Protein AF-A0A2H0FRR6-F1 (afdb_monomer_lite)

Foldseek 3Di:
DVVVVVVVVVVVLVVVLQVVLQVQLVVQLVVLLVVLVVVLVVVCVVPVVDDSDDDPCSNVVSNVSSVVSSVVSSVVSVVVVPPD

pLDDT: mean 81.05, std 13.55, range [41.06, 93.69]

Structure (mmCIF, N/CA/C/O backbone):
data_AF-A0A2H0FRR6-F1
#
_entry.id   AF-A0A2H0FRR6-F1
#
loop_
_atom_site.group_PDB
_atom_site.id
_atom_site.type_symbol
_atom_site.label_atom_id
_atom_site.label_alt_id
_atom_site.label_comp_id
_atom_site.label_asym_id
_atom_site.label_entity_id
_atom_site.label_seq_id
_atom_site.pdbx_PDB_ins_code
_atom_site.Cartn_x
_atom_site.Cartn_y
_atom_site.Cartn_z
_atom_site.occupancy
_atom_site.B_iso_or_equiv
_atom_site.auth_seq_id
_atom_site.auth_comp_id
_atom_site.auth_asym_id
_atom_site.auth_atom_id
_atom_site.pdbx_PDB_model_num
ATOM 1 N N . MET A 1 1 ? 30.589 -12.803 -30.463 1.00 55.16 1 MET A N 1
ATOM 2 C CA . MET A 1 1 ? 30.834 -12.143 -29.159 1.00 55.16 1 MET A CA 1
ATOM 3 C C . MET A 1 1 ? 29.953 -10.920 -28.883 1.00 55.16 1 MET A C 1
ATOM 5 O O . MET A 1 1 ? 29.441 -10.834 -27.782 1.00 55.16 1 MET A O 1
ATOM 9 N N . LYS A 1 2 ? 29.691 -10.006 -29.837 1.00 54.53 2 LYS A N 1
ATOM 10 C CA . LYS A 1 2 ? 28.856 -8.797 -29.603 1.00 54.53 2 LYS A CA 1
ATOM 11 C C . LYS A 1 2 ? 27.400 -9.058 -29.155 1.00 54.53 2 LYS A C 1
ATOM 13 O O . LYS A 1 2 ? 26.818 -8.215 -28.485 1.00 54.53 2 LYS A O 1
ATOM 18 N N . PHE A 1 3 ? 26.812 -10.203 -29.513 1.00 56.31 3 PHE A N 1
ATOM 19 C CA . PHE A 1 3 ? 25.406 -10.521 -29.213 1.00 56.31 3 PHE A CA 1
ATOM 20 C C . PHE A 1 3 ? 25.153 -10.915 -27.743 1.00 56.31 3 PHE A C 1
ATOM 22 O O . PHE A 1 3 ? 24.101 -10.586 -27.202 1.00 56.31 3 PHE A O 1
ATOM 29 N N . GLU A 1 4 ? 26.117 -11.554 -27.069 1.00 55.56 4 GLU A N 1
ATOM 30 C CA . GLU A 1 4 ? 25.983 -11.954 -25.653 1.00 55.56 4 GLU A CA 1
ATOM 31 C C . GLU A 1 4 ? 26.112 -10.768 -24.687 1.00 55.56 4 GLU A C 1
ATOM 33 O O . GLU A 1 4 ? 25.520 -10.756 -23.606 1.00 55.56 4 GLU A O 1
ATOM 38 N N . THR A 1 5 ? 26.848 -9.727 -25.081 1.00 57.62 5 THR A N 1
ATOM 39 C CA . THR A 1 5 ? 27.003 -8.507 -24.277 1.00 57.62 5 THR A CA 1
ATOM 40 C C . THR A 1 5 ? 25.716 -7.671 -24.261 1.00 57.62 5 THR A C 1
ATOM 42 O O . THR A 1 5 ? 25.394 -7.039 -23.261 1.00 57.62 5 THR A O 1
ATOM 45 N N . ILE A 1 6 ? 24.924 -7.695 -25.340 1.00 59.88 6 ILE A N 1
ATOM 46 C CA . ILE A 1 6 ? 23.666 -6.930 -25.423 1.00 59.88 6 ILE A CA 1
ATOM 47 C C . ILE A 1 6 ? 22.556 -7.585 -24.588 1.00 59.88 6 ILE A C 1
ATOM 49 O O . ILE A 1 6 ? 21.789 -6.891 -23.916 1.00 59.88 6 ILE A O 1
ATOM 53 N N . THR A 1 7 ? 22.479 -8.917 -24.571 1.00 62.47 7 THR A N 1
ATOM 54 C CA . THR A 1 7 ? 21.470 -9.643 -23.783 1.00 62.47 7 THR A CA 1
ATOM 55 C C . THR A 1 7 ? 21.717 -9.528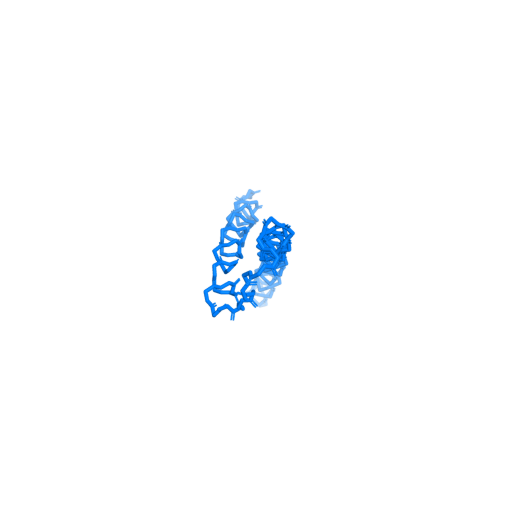 -22.278 1.00 62.47 7 THR A C 1
ATOM 57 O O . THR A 1 7 ? 20.769 -9.356 -21.508 1.00 62.47 7 THR A O 1
ATOM 60 N N . THR A 1 8 ? 22.981 -9.544 -21.849 1.00 65.19 8 THR A N 1
ATOM 61 C CA . THR A 1 8 ? 23.368 -9.357 -20.441 1.00 65.19 8 THR A CA 1
ATOM 62 C C . THR A 1 8 ? 23.100 -7.934 -19.940 1.00 65.19 8 THR A C 1
ATOM 64 O O . THR A 1 8 ? 22.541 -7.768 -18.852 1.00 65.19 8 THR A O 1
ATOM 67 N N . LEU A 1 9 ? 23.382 -6.907 -20.750 1.00 60.69 9 LEU A N 1
ATOM 68 C CA . LEU A 1 9 ? 23.080 -5.509 -20.412 1.00 60.69 9 LEU A CA 1
ATOM 69 C C . LEU A 1 9 ? 21.570 -5.233 -20.318 1.00 60.69 9 LEU A C 1
ATOM 71 O O . LEU A 1 9 ? 21.120 -4.568 -19.381 1.00 60.69 9 LEU A O 1
ATOM 75 N N . ARG A 1 10 ? 20.763 -5.790 -21.232 1.00 61.03 10 ARG A N 1
ATOM 76 C CA . ARG A 1 10 ? 19.296 -5.638 -21.208 1.00 61.03 10 ARG A CA 1
ATOM 77 C C . ARG A 1 10 ? 18.669 -6.302 -19.978 1.00 61.03 10 ARG A C 1
ATOM 79 O O . ARG A 1 10 ? 17.791 -5.716 -19.351 1.00 61.03 10 ARG A O 1
ATOM 86 N N . LYS A 1 11 ? 19.149 -7.491 -19.592 1.00 61.31 11 LYS A N 1
ATOM 87 C CA . LYS A 1 11 ? 18.673 -8.222 -18.404 1.00 61.31 11 LYS A CA 1
ATOM 88 C C . LYS A 1 11 ? 18.959 -7.466 -17.098 1.00 61.31 11 LYS A C 1
ATOM 90 O O . LYS A 1 11 ? 18.078 -7.390 -16.246 1.00 61.31 11 LYS A O 1
ATOM 95 N N . SER A 1 12 ? 20.146 -6.868 -16.975 1.00 63.50 12 SER A N 1
ATOM 96 C CA . SER A 1 12 ? 20.529 -6.021 -15.832 1.00 63.50 12 SER A CA 1
ATOM 97 C C . SER A 1 12 ? 19.669 -4.751 -15.728 1.00 63.50 12 SER A C 1
ATOM 99 O O . SER A 1 12 ? 19.202 -4.387 -14.647 1.00 63.50 12 SER A O 1
ATOM 101 N N . ARG A 1 13 ? 19.367 -4.104 -16.865 1.00 64.31 13 ARG A N 1
ATOM 102 C CA . ARG A 1 13 ? 18.509 -2.907 -16.895 1.00 64.31 13 ARG A CA 1
ATOM 103 C C . ARG A 1 13 ? 17.073 -3.222 -16.455 1.00 64.31 13 ARG A C 1
ATOM 105 O O . ARG A 1 13 ? 16.539 -2.527 -15.595 1.00 64.31 13 ARG A O 1
ATOM 112 N N . VAL A 1 14 ? 16.474 -4.293 -16.983 1.00 70.19 14 VAL A N 1
ATOM 113 C CA . VAL A 1 14 ? 15.099 -4.692 -16.629 1.00 70.19 14 VAL A CA 1
ATOM 114 C C . VAL A 1 14 ? 14.984 -5.083 -15.153 1.00 70.19 14 VAL A C 1
ATOM 116 O O . VAL A 1 14 ? 14.013 -4.687 -14.513 1.00 70.19 14 VAL A O 1
ATOM 119 N N . SER A 1 15 ? 15.967 -5.788 -14.573 1.00 73.19 15 SER A N 1
ATOM 120 C CA . SER A 1 15 ? 15.898 -6.146 -13.146 1.00 73.19 15 SER A CA 1
ATOM 121 C C . SER A 1 15 ? 15.971 -4.924 -12.229 1.00 73.19 15 SER A C 1
ATOM 123 O O . SER A 1 15 ? 15.277 -4.883 -11.216 1.00 73.19 15 SER A O 1
ATOM 125 N N . ASN A 1 16 ? 16.758 -3.908 -12.595 1.00 76.69 16 ASN A N 1
ATOM 126 C CA . ASN A 1 16 ? 16.861 -2.670 -11.820 1.00 76.69 16 ASN A CA 1
ATOM 127 C C . ASN A 1 16 ? 15.570 -1.841 -11.878 1.00 76.69 16 ASN A C 1
ATOM 129 O O . ASN A 1 16 ? 15.138 -1.304 -10.858 1.00 76.69 16 ASN A O 1
ATOM 133 N N . VAL A 1 17 ? 14.927 -1.773 -13.048 1.00 80.69 17 VAL A N 1
ATOM 134 C CA . VAL A 1 17 ? 13.632 -1.093 -13.223 1.00 80.69 17 VAL A CA 1
ATOM 135 C C . VAL A 1 17 ? 12.521 -1.816 -12.459 1.00 80.69 17 VAL A C 1
ATOM 137 O O . VAL A 1 17 ? 11.758 -1.174 -11.731 1.00 80.69 17 VAL A O 1
ATOM 140 N N . LEU A 1 18 ? 12.461 -3.150 -12.555 1.00 84.50 18 LEU A N 1
ATOM 141 C CA . LEU A 1 18 ? 11.495 -3.940 -11.791 1.00 84.50 18 LEU A CA 1
ATOM 142 C C . LEU A 1 18 ? 11.695 -3.749 -10.287 1.00 84.50 18 LEU A C 1
ATOM 144 O O . LEU A 1 18 ? 10.728 -3.486 -9.582 1.00 84.50 18 LEU A O 1
ATOM 148 N N . GLY A 1 19 ? 12.938 -3.823 -9.801 1.00 85.38 19 GLY A N 1
ATOM 149 C CA . GLY A 1 19 ? 13.246 -3.670 -8.379 1.00 85.38 19 GLY A CA 1
ATOM 150 C C . GLY A 1 19 ? 12.762 -2.333 -7.815 1.00 85.38 19 GLY A C 1
ATOM 151 O O . GLY A 1 19 ? 12.051 -2.309 -6.812 1.00 85.38 19 GLY A O 1
ATOM 152 N N . LYS A 1 20 ? 13.064 -1.220 -8.499 1.00 85.56 20 LYS A N 1
ATOM 153 C CA . LYS A 1 20 ? 12.597 0.119 -8.095 1.00 85.56 20 LYS A CA 1
ATOM 154 C C . LYS A 1 20 ? 11.071 0.224 -8.075 1.00 85.56 20 LYS A C 1
ATOM 156 O O . LYS A 1 20 ? 10.503 0.805 -7.151 1.00 85.56 20 LYS A O 1
ATOM 161 N N . SER A 1 21 ? 10.413 -0.359 -9.071 1.00 88.44 21 SER A N 1
ATOM 162 C CA . SER A 1 21 ? 8.954 -0.311 -9.204 1.00 88.44 21 SER A CA 1
ATOM 163 C C . SER A 1 21 ? 8.260 -1.157 -8.136 1.00 88.44 21 SER A C 1
ATOM 165 O O . SER A 1 21 ? 7.278 -0.716 -7.547 1.00 88.44 21 SER A O 1
ATOM 167 N N . VAL A 1 22 ? 8.802 -2.339 -7.819 1.00 91.44 22 VAL A N 1
ATOM 168 C CA . VAL A 1 22 ? 8.301 -3.210 -6.742 1.00 91.44 22 VAL A CA 1
ATOM 169 C C . VAL A 1 22 ? 8.429 -2.531 -5.383 1.00 91.44 22 VAL A C 1
ATOM 171 O O . VAL A 1 22 ? 7.473 -2.548 -4.612 1.00 91.44 22 VAL A O 1
ATOM 174 N N . ILE A 1 23 ? 9.569 -1.893 -5.096 1.00 91.31 23 ILE A N 1
ATOM 175 C CA . ILE A 1 23 ? 9.765 -1.147 -3.843 1.00 91.31 23 ILE A CA 1
ATOM 176 C C . ILE A 1 23 ? 8.733 -0.020 -3.726 1.00 91.31 23 ILE A C 1
ATOM 178 O O . ILE A 1 23 ? 8.128 0.157 -2.670 1.00 91.31 23 ILE A O 1
ATOM 182 N N . ALA A 1 24 ? 8.487 0.714 -4.812 1.00 90.44 24 ALA A N 1
ATOM 183 C CA . ALA A 1 24 ? 7.488 1.774 -4.817 1.00 90.44 24 ALA A CA 1
ATOM 184 C C . ALA A 1 24 ? 6.055 1.255 -4.638 1.00 90.44 24 ALA A C 1
ATOM 186 O O . ALA A 1 24 ? 5.292 1.837 -3.869 1.00 90.44 24 ALA A O 1
ATOM 187 N N . GLY A 1 25 ? 5.703 0.142 -5.287 1.00 91.12 25 GLY A N 1
ATOM 188 C CA . GLY A 1 25 ? 4.435 -0.541 -5.044 1.00 91.12 25 GLY A CA 1
ATOM 189 C C . GLY A 1 25 ? 4.295 -0.943 -3.576 1.00 91.12 25 GLY A C 1
ATOM 190 O O . GLY A 1 25 ? 3.288 -0.646 -2.939 1.00 91.12 25 GLY A O 1
ATOM 191 N N . PHE A 1 26 ? 5.325 -1.552 -2.986 1.00 93.19 26 PHE A N 1
ATOM 192 C CA . PHE A 1 26 ? 5.303 -1.946 -1.575 1.00 93.19 26 PHE A CA 1
ATOM 193 C C . PHE A 1 26 ? 5.151 -0.745 -0.632 1.00 93.19 26 PHE A C 1
ATOM 195 O O . PHE A 1 26 ? 4.402 -0.807 0.341 1.00 93.19 26 PHE A O 1
ATOM 202 N N . MET A 1 27 ? 5.795 0.380 -0.947 1.00 92.69 27 MET A N 1
ATOM 203 C CA . MET A 1 27 ? 5.606 1.630 -0.210 1.00 92.69 27 MET A CA 1
ATOM 204 C C . MET A 1 27 ? 4.155 2.121 -0.300 1.00 92.69 27 MET A C 1
ATOM 206 O O . MET A 1 27 ? 3.576 2.527 0.705 1.00 92.69 27 MET A O 1
ATOM 210 N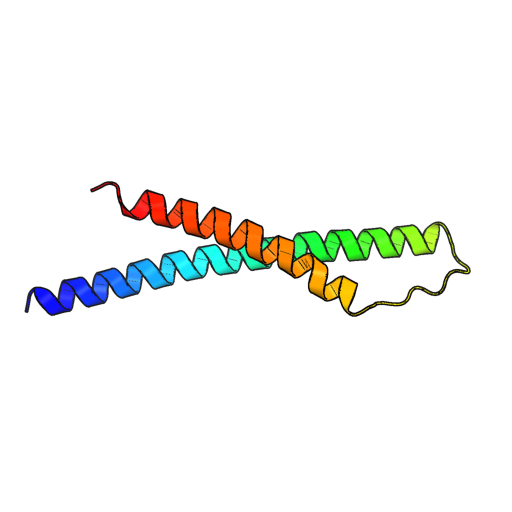 N . GLY A 1 28 ? 3.546 2.023 -1.483 1.00 91.00 28 GLY A N 1
ATOM 211 C CA . GLY A 1 28 ? 2.134 2.326 -1.702 1.00 91.00 28 GLY A CA 1
ATOM 212 C C . GLY A 1 28 ? 1.183 1.467 -0.884 1.00 91.00 28 GLY A C 1
ATOM 213 O O . GLY A 1 28 ? 0.270 1.986 -0.243 1.00 91.00 28 GLY A O 1
ATOM 214 N N . TYR A 1 29 ? 1.440 0.161 -0.861 1.00 92.50 29 TYR A N 1
ATOM 215 C CA . TYR A 1 29 ? 0.718 -0.794 -0.028 1.00 92.50 29 TYR A CA 1
ATOM 216 C C . TYR A 1 29 ? 0.782 -0.411 1.452 1.00 92.50 29 TYR A C 1
ATOM 218 O O . TYR A 1 29 ? -0.250 -0.310 2.111 1.00 92.50 29 TYR A O 1
ATOM 226 N N . MET A 1 30 ? 1.989 -0.154 1.967 1.00 93.69 30 MET A N 1
ATOM 227 C CA . MET A 1 30 ? 2.199 0.174 3.379 1.00 93.69 30 MET A CA 1
ATOM 228 C C . MET A 1 30 ? 1.535 1.487 3.779 1.00 93.69 30 MET A C 1
ATOM 230 O O . MET A 1 30 ? 0.945 1.570 4.854 1.00 93.69 30 MET A O 1
ATOM 234 N N . LEU A 1 31 ? 1.574 2.495 2.906 1.00 93.00 31 LEU A N 1
ATOM 235 C CA . LEU A 1 31 ? 0.885 3.760 3.137 1.00 93.00 31 LEU A CA 1
ATOM 236 C C . LEU A 1 31 ? -0.630 3.550 3.228 1.00 93.00 31 LEU A C 1
ATOM 238 O O . LEU A 1 31 ? -1.264 4.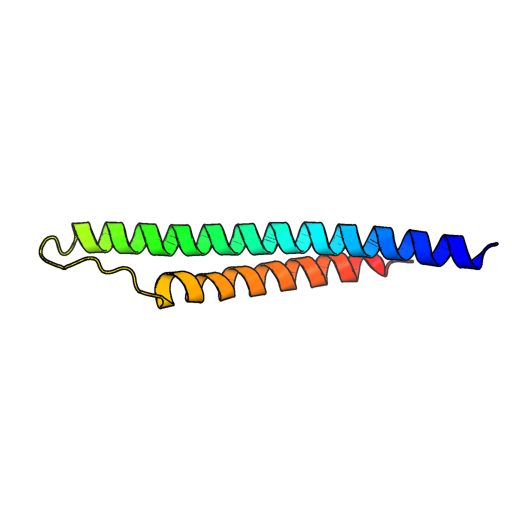027 4.167 1.00 93.00 31 LEU A O 1
ATOM 242 N N . PHE A 1 32 ? -1.207 2.799 2.291 1.00 92.88 32 PHE A N 1
ATOM 243 C CA . PHE A 1 32 ? -2.648 2.553 2.263 1.00 92.88 32 PHE A CA 1
ATOM 244 C C . PHE A 1 32 ? -3.113 1.711 3.458 1.00 92.88 32 PHE A C 1
ATOM 246 O O . PHE A 1 32 ? -4.126 2.016 4.086 1.00 92.88 32 PHE A O 1
ATOM 253 N N . LEU A 1 33 ? -2.334 0.689 3.819 1.00 92.62 33 LEU A N 1
ATOM 254 C CA . LEU A 1 33 ? -2.578 -0.142 4.994 1.00 92.62 33 LEU A CA 1
ATOM 255 C C . LEU A 1 33 ? -2.461 0.669 6.292 1.00 92.62 33 LEU A C 1
ATOM 257 O O . LEU A 1 33 ? -3.294 0.520 7.182 1.00 92.62 33 LEU A O 1
ATOM 261 N N . GLY A 1 34 ? -1.488 1.578 6.381 1.00 93.06 34 GLY A N 1
ATOM 262 C CA . GLY A 1 34 ? -1.350 2.504 7.505 1.00 93.06 34 GLY A CA 1
ATOM 263 C C . GLY A 1 34 ? -2.557 3.433 7.652 1.00 93.06 34 GLY A C 1
ATOM 264 O O . GLY A 1 34 ? -3.050 3.625 8.765 1.00 93.06 34 GLY A O 1
ATOM 265 N N . ILE A 1 35 ? -3.084 3.958 6.540 1.00 92.81 35 ILE A N 1
ATOM 266 C CA . ILE A 1 35 ? -4.310 4.767 6.542 1.00 92.81 35 ILE A CA 1
ATOM 267 C C . ILE A 1 35 ? -5.490 3.929 7.035 1.00 92.81 35 ILE A C 1
ATOM 269 O O . ILE A 1 35 ? -6.173 4.353 7.964 1.00 92.81 35 ILE A O 1
ATOM 273 N N . LEU A 1 36 ? -5.713 2.732 6.486 1.00 91.81 36 LEU A N 1
ATOM 274 C CA . LEU A 1 36 ? -6.797 1.840 6.920 1.00 91.81 36 LEU A CA 1
ATOM 275 C C . LEU A 1 36 ? -6.707 1.504 8.410 1.00 91.81 36 LEU A C 1
ATOM 277 O O . LEU A 1 36 ? -7.697 1.626 9.132 1.00 91.81 36 LEU A O 1
ATOM 281 N N . PHE A 1 37 ? -5.512 1.158 8.885 1.00 91.25 37 PHE A N 1
ATOM 282 C CA . PHE A 1 37 ? -5.270 0.880 10.295 1.00 91.25 37 PHE A CA 1
ATOM 283 C C . PHE A 1 37 ? -5.587 2.096 11.173 1.00 91.25 37 PHE A C 1
ATOM 285 O O . PHE A 1 37 ? -6.331 1.982 12.145 1.00 91.25 37 PHE A O 1
ATOM 292 N N . THR A 1 38 ? -5.108 3.280 10.783 1.00 92.94 38 THR A N 1
ATOM 293 C CA . THR A 1 38 ? -5.386 4.536 11.498 1.00 92.94 38 THR A CA 1
ATOM 294 C C . THR A 1 38 ? -6.882 4.829 11.524 1.00 92.94 38 THR A C 1
ATOM 296 O O . THR A 1 38 ? -7.430 5.186 12.562 1.00 92.94 38 THR A O 1
ATOM 299 N N . THR A 1 39 ? -7.569 4.617 10.404 1.00 91.56 39 THR A N 1
ATOM 300 C CA . THR A 1 39 ? -9.010 4.860 10.284 1.00 91.56 39 THR A CA 1
ATOM 301 C C . THR A 1 39 ? -9.804 3.923 11.194 1.00 91.56 39 THR A C 1
ATOM 303 O O . THR A 1 39 ? -10.740 4.369 11.853 1.00 91.56 39 THR A O 1
ATOM 306 N N . LYS A 1 40 ? -9.402 2.649 11.315 1.00 88.75 40 LYS A N 1
ATOM 307 C CA . LYS A 1 40 ? -10.018 1.710 12.266 1.00 88.75 40 LYS A CA 1
ATOM 308 C C . LYS A 1 40 ? -9.756 2.075 13.723 1.00 88.75 40 LYS A C 1
ATOM 310 O O . LYS A 1 40 ? -10.670 1.971 14.535 1.00 88.75 40 LYS A O 1
ATOM 315 N N . LEU A 1 41 ? -8.551 2.536 14.059 1.00 89.44 41 LEU A N 1
ATOM 316 C CA . LEU A 1 41 ? -8.262 3.025 15.410 1.00 89.44 41 LEU A CA 1
ATOM 317 C C . LEU A 1 41 ? -9.116 4.247 15.759 1.00 89.44 41 LEU A C 1
ATOM 319 O O . LEU A 1 41 ? -9.685 4.315 16.844 1.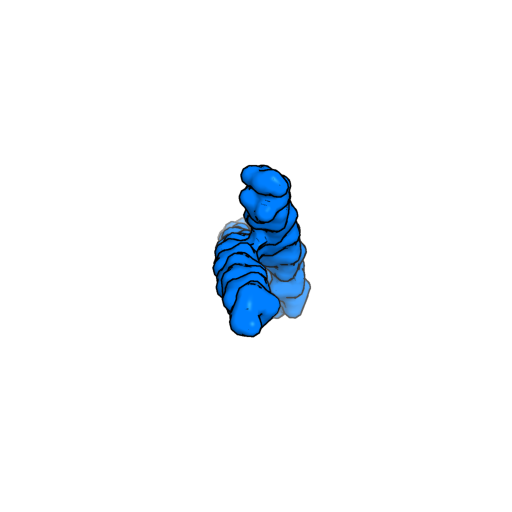00 89.44 41 LEU A O 1
ATOM 323 N N . VAL A 1 42 ? -9.264 5.188 14.825 1.00 91.94 42 VAL A N 1
ATOM 324 C CA . VAL A 1 42 ? -10.151 6.345 15.004 1.00 91.94 42 VAL A CA 1
ATOM 325 C C . VAL A 1 42 ? -11.605 5.896 15.160 1.00 91.94 42 VAL A C 1
ATOM 327 O O . VAL A 1 42 ? -12.297 6.381 16.051 1.00 91.94 42 VAL A O 1
ATOM 330 N N . ALA A 1 43 ? -12.061 4.928 14.361 1.00 89.38 43 ALA A N 1
ATOM 331 C CA . ALA A 1 43 ? -13.406 4.371 14.484 1.00 89.38 43 ALA A CA 1
ATOM 332 C C . ALA A 1 43 ? -13.649 3.735 15.865 1.00 89.38 43 ALA A C 1
ATOM 334 O O . ALA A 1 43 ? -14.709 3.950 16.446 1.00 89.38 43 ALA A O 1
ATOM 335 N N . MET A 1 44 ? -12.653 3.038 16.424 1.00 87.19 44 MET A N 1
ATOM 336 C CA . MET A 1 44 ? -12.712 2.473 17.779 1.00 87.19 44 MET A CA 1
ATOM 337 C C . MET A 1 44 ? -12.872 3.551 18.858 1.00 87.19 44 MET A C 1
ATOM 339 O O . MET A 1 44 ? -13.605 3.358 19.822 1.00 87.19 44 MET A O 1
ATOM 343 N N . ILE A 1 45 ? -12.205 4.698 18.698 1.00 88.88 45 ILE A N 1
ATOM 344 C CA . ILE A 1 45 ? -12.323 5.824 19.636 1.00 88.88 45 ILE A CA 1
ATOM 345 C C . ILE A 1 45 ? -13.724 6.450 19.560 1.00 88.88 45 ILE A C 1
ATOM 347 O O . ILE A 1 45 ? -14.280 6.839 20.585 1.00 88.88 45 ILE A O 1
ATOM 351 N N . ILE A 1 46 ? -14.300 6.548 18.358 1.00 91.44 46 ILE A N 1
ATOM 352 C CA . ILE A 1 46 ? -15.624 7.151 18.137 1.00 91.44 46 ILE A CA 1
ATOM 353 C C . ILE A 1 46 ? -16.755 6.217 18.594 1.00 91.44 46 ILE A C 1
ATOM 355 O O . ILE A 1 46 ? -17.761 6.692 19.118 1.00 91.44 46 ILE A O 1
ATOM 359 N N . GLN A 1 47 ? -16.607 4.902 18.406 1.00 88.50 47 GLN A N 1
ATOM 360 C CA . GLN A 1 47 ? -17.580 3.884 18.817 1.00 88.50 47 GLN A CA 1
ATOM 361 C C . GLN A 1 47 ? -16.912 2.819 19.703 1.00 88.50 47 GLN A C 1
ATOM 363 O O . GLN A 1 47 ? -16.576 1.738 19.217 1.00 88.50 47 GLN A O 1
ATOM 368 N N . PRO A 1 48 ? -16.760 3.088 21.014 1.00 77.56 48 PRO A N 1
ATOM 369 C CA . PRO A 1 48 ? -16.055 2.199 21.942 1.00 77.56 48 PRO A CA 1
ATOM 370 C C . PRO A 1 48 ? -16.732 0.836 22.135 1.00 77.56 48 PRO A C 1
ATOM 372 O O . PRO A 1 48 ? -16.075 -0.136 22.494 1.00 77.56 48 PRO A O 1
ATOM 375 N N . GLU A 1 49 ? -18.046 0.767 21.908 1.00 80.38 49 GLU A N 1
ATOM 376 C CA . GLU A 1 49 ? -18.839 -0.465 22.028 1.00 80.38 49 GLU A CA 1
ATOM 377 C C . GLU A 1 49 ? -18.860 -1.290 20.729 1.00 80.38 49 GLU A C 1
ATOM 379 O O . GLU A 1 49 ? -19.352 -2.419 20.707 1.00 80.38 49 GLU A O 1
ATOM 384 N N . GLY A 1 50 ? -18.312 -0.746 19.636 1.00 73.50 50 GLY A N 1
ATOM 385 C CA . GLY A 1 50 ? -18.190 -1.438 18.360 1.00 73.50 50 GLY A CA 1
ATOM 386 C C . GLY A 1 50 ? -17.076 -2.483 18.397 1.00 73.50 50 GLY A C 1
ATOM 387 O O . GLY A 1 50 ? -15.942 -2.204 18.786 1.00 73.50 50 GLY A O 1
ATOM 388 N N . THR A 1 51 ? -17.369 -3.704 17.954 1.00 77.50 51 THR A N 1
ATOM 389 C CA . THR A 1 51 ? -16.344 -4.739 17.780 1.00 77.50 51 THR A CA 1
ATOM 390 C C . THR A 1 51 ? -15.500 -4.412 16.550 1.00 77.50 51 THR A C 1
ATOM 392 O O . THR A 1 51 ? -15.981 -4.454 15.419 1.00 77.50 51 THR A O 1
ATOM 395 N N . VAL A 1 52 ? -14.220 -4.087 16.753 1.00 76.62 52 VAL A N 1
ATOM 396 C CA . VAL A 1 52 ? -13.273 -3.889 15.647 1.00 76.62 52 VAL A CA 1
ATOM 397 C C . VAL A 1 52 ? -12.880 -5.254 15.093 1.00 76.62 52 VAL A C 1
ATOM 399 O O . VAL A 1 52 ? -12.046 -5.956 15.663 1.00 76.62 52 VAL A O 1
ATOM 402 N N . VAL A 1 53 ? -13.487 -5.634 13.973 1.00 82.88 53 VAL A N 1
ATOM 403 C CA . VAL A 1 53 ? -13.148 -6.860 13.245 1.00 82.88 53 VAL A CA 1
ATOM 404 C C . VAL A 1 53 ? -12.246 -6.496 12.073 1.00 82.88 53 VAL A C 1
ATOM 406 O O . VAL A 1 53 ? -12.551 -5.579 11.312 1.00 82.88 53 VAL A O 1
ATOM 409 N N . PHE A 1 54 ? -11.113 -7.181 11.935 1.00 85.19 54 PHE A N 1
ATOM 410 C CA . PHE A 1 54 ? -10.301 -7.116 10.721 1.00 85.19 54 PHE A CA 1
ATOM 411 C C . PHE A 1 54 ? -10.840 -8.130 9.720 1.00 85.19 54 PHE A C 1
ATOM 413 O O . PHE A 1 54 ? -10.910 -9.323 10.010 1.00 85.19 54 PHE A O 1
ATOM 420 N N . GLU A 1 55 ? -11.225 -7.647 8.549 1.00 87.94 55 GLU A N 1
ATOM 421 C CA . GLU A 1 55 ? -11.731 -8.465 7.460 1.00 87.94 55 GLU A CA 1
ATOM 422 C C . GLU A 1 55 ? -10.647 -8.663 6.405 1.00 87.94 55 GLU A C 1
ATOM 424 O O . GLU A 1 55 ? -9.732 -7.855 6.251 1.00 87.94 55 GLU A O 1
ATOM 429 N N . MET A 1 56 ? -10.775 -9.721 5.604 1.00 87.00 56 MET A N 1
ATOM 430 C CA . MET A 1 56 ? -9.851 -9.967 4.490 1.00 87.00 56 MET A CA 1
ATOM 431 C C . MET A 1 56 ? -9.804 -8.784 3.510 1.00 87.00 56 MET A C 1
ATOM 433 O O . MET A 1 56 ? -8.753 -8.496 2.939 1.00 87.00 56 MET A O 1
ATOM 437 N N . ALA A 1 57 ? -10.915 -8.056 3.359 1.00 86.69 57 ALA A N 1
ATOM 438 C CA . ALA A 1 57 ? -10.987 -6.855 2.532 1.00 86.69 57 ALA A CA 1
ATOM 439 C C . ALA A 1 57 ? -9.994 -5.762 2.971 1.00 86.69 57 ALA A C 1
ATOM 441 O O . ALA A 1 57 ? -9.439 -5.078 2.110 1.00 86.69 57 ALA A O 1
ATOM 442 N N . ASP A 1 58 ? -9.691 -5.650 4.270 1.00 87.25 58 ASP A N 1
ATOM 443 C CA . ASP A 1 58 ? -8.752 -4.652 4.803 1.00 87.25 58 ASP A CA 1
ATOM 444 C C . ASP A 1 58 ? -7.309 -4.887 4.330 1.00 87.25 58 ASP A C 1
ATOM 446 O O . ASP A 1 58 ? -6.505 -3.958 4.291 1.00 87.25 58 ASP A O 1
ATOM 450 N N . PHE A 1 59 ? -6.983 -6.120 3.935 1.00 85.88 59 PHE A N 1
ATOM 451 C CA . PHE A 1 59 ? -5.673 -6.497 3.400 1.00 85.88 59 PHE A CA 1
ATOM 452 C C . PHE A 1 59 ? -5.652 -6.516 1.869 1.00 85.88 59 PHE A C 1
ATOM 454 O O . PHE A 1 59 ? -4.617 -6.252 1.257 1.00 85.88 59 PHE A O 1
ATOM 461 N N . VAL A 1 60 ? -6.797 -6.786 1.235 1.00 89.19 60 VAL A N 1
ATOM 462 C CA . VAL A 1 60 ? -6.925 -6.826 -0.229 1.00 89.19 60 VAL A CA 1
ATOM 463 C C . VAL A 1 60 ? -7.022 -5.420 -0.828 1.00 89.19 60 VAL A C 1
ATOM 465 O O . VAL A 1 60 ? -6.425 -5.164 -1.869 1.00 89.19 60 VAL A O 1
ATOM 468 N N . LEU A 1 61 ? -7.713 -4.476 -0.184 1.00 88.19 61 LEU A N 1
ATOM 469 C CA . LEU A 1 61 ? -7.851 -3.104 -0.694 1.00 88.19 61 LEU A CA 1
ATOM 470 C C . LEU A 1 61 ? -6.507 -2.361 -0.856 1.00 88.19 61 LEU A C 1
ATOM 472 O O . LEU A 1 61 ? -6.294 -1.759 -1.912 1.00 88.19 61 LEU A O 1
ATOM 476 N N . PRO A 1 62 ? -5.550 -2.442 0.091 1.00 92.06 62 PRO A N 1
ATOM 477 C CA . PRO A 1 62 ? -4.202 -1.895 -0.085 1.00 92.06 62 PRO A CA 1
ATOM 478 C C . PRO A 1 62 ? -3.435 -2.419 -1.305 1.00 92.06 62 PRO A C 1
ATOM 480 O O . PRO A 1 62 ? -2.520 -1.745 -1.784 1.00 92.06 62 PRO A O 1
ATOM 483 N N . VAL A 1 63 ? -3.800 -3.587 -1.851 1.00 91.25 63 VAL A N 1
ATOM 484 C CA . VAL A 1 63 ? -3.194 -4.118 -3.085 1.00 91.25 63 VAL A CA 1
ATOM 485 C C . VAL A 1 63 ? -3.431 -3.169 -4.262 1.00 91.25 63 VAL A C 1
ATOM 487 O O . VAL A 1 63 ? -2.585 -3.065 -5.144 1.00 91.25 63 VAL A O 1
ATOM 490 N N . ILE A 1 64 ? -4.514 -2.390 -4.260 1.00 89.44 64 ILE A N 1
ATOM 491 C CA . ILE A 1 64 ? -4.737 -1.348 -5.272 1.00 89.44 64 ILE A CA 1
ATOM 492 C C . ILE A 1 64 ? -3.647 -0.273 -5.176 1.00 89.44 64 ILE A C 1
ATOM 494 O O . ILE A 1 64 ? -3.073 0.116 -6.193 1.00 89.44 64 ILE A O 1
ATOM 498 N N . GLY A 1 65 ? -3.299 0.156 -3.958 1.00 88.31 65 GLY A N 1
ATOM 499 C CA . GLY A 1 65 ? -2.196 1.089 -3.716 1.00 88.31 65 GLY A CA 1
ATOM 500 C C . GLY A 1 65 ? -0.853 0.537 -4.198 1.00 88.31 65 GLY A C 1
ATOM 501 O O . GLY A 1 65 ? -0.074 1.270 -4.812 1.00 88.31 65 GLY A O 1
ATOM 502 N N . PHE A 1 66 ? -0.621 -0.767 -4.003 1.00 91.31 66 PHE A N 1
ATOM 503 C CA . PHE A 1 66 ? 0.535 -1.464 -4.571 1.00 91.31 66 PHE A CA 1
ATOM 504 C C . PHE A 1 66 ? 0.566 -1.371 -6.094 1.00 91.31 66 PHE A C 1
ATOM 506 O O . PHE A 1 66 ? 1.555 -0.918 -6.665 1.00 91.31 66 PHE A O 1
ATOM 513 N N . VAL A 1 67 ? -0.517 -1.795 -6.746 1.00 91.81 67 VAL A N 1
ATOM 514 C CA . VAL A 1 67 ? -0.600 -1.904 -8.206 1.00 91.81 67 VAL A CA 1
ATOM 515 C C . VAL A 1 67 ? -0.451 -0.534 -8.861 1.00 91.81 67 VAL A C 1
ATOM 517 O O . VAL A 1 67 ? 0.318 -0.401 -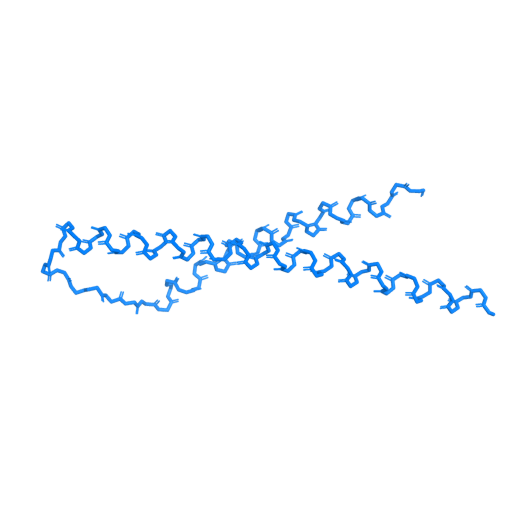9.809 1.00 91.81 67 VAL A O 1
ATOM 520 N N . LEU A 1 68 ? -1.130 0.495 -8.348 1.00 91.94 68 LEU A N 1
ATOM 521 C CA . LEU A 1 68 ? -1.073 1.837 -8.926 1.00 91.94 68 LEU A CA 1
ATOM 522 C C . LEU A 1 68 ? 0.337 2.426 -8.853 1.00 91.94 68 LEU A C 1
ATOM 524 O O . LEU A 1 68 ? 0.871 2.862 -9.871 1.00 91.94 68 LEU A O 1
ATOM 528 N N . LEU A 1 69 ? 0.971 2.403 -7.677 1.00 90.12 69 LEU A N 1
ATOM 529 C CA . LEU A 1 69 ? 2.309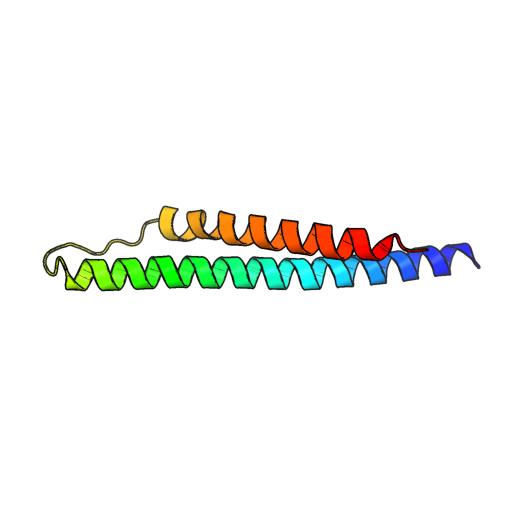 2.976 -7.521 1.00 90.12 69 LEU A CA 1
ATOM 530 C C . LEU A 1 69 ? 3.389 2.142 -8.209 1.00 90.12 69 LEU A C 1
ATOM 532 O O . LEU A 1 69 ? 4.330 2.714 -8.763 1.00 90.12 69 LEU A O 1
ATOM 536 N N . PHE A 1 70 ? 3.223 0.818 -8.245 1.00 92.25 70 PHE A N 1
ATOM 537 C CA . PHE A 1 70 ? 4.053 -0.059 -9.061 1.00 92.25 70 PHE A CA 1
ATOM 538 C C . PHE A 1 70 ? 3.972 0.332 -10.538 1.00 92.25 70 PHE A C 1
ATOM 540 O O . PHE A 1 70 ? 5.010 0.555 -11.153 1.00 92.25 70 PHE A O 1
ATOM 547 N N . LEU A 1 71 ? 2.765 0.449 -11.103 1.00 91.75 71 LEU A N 1
ATOM 548 C CA . LEU A 1 71 ? 2.573 0.757 -12.520 1.00 91.75 71 LEU A CA 1
ATOM 549 C C . LEU A 1 71 ? 3.092 2.147 -12.882 1.00 91.75 71 LEU A C 1
ATOM 551 O O . LEU A 1 71 ? 3.779 2.277 -13.890 1.00 91.75 71 LEU A O 1
ATOM 555 N N . ILE A 1 72 ? 2.824 3.165 -12.059 1.00 90.19 72 ILE A N 1
ATOM 556 C CA . ILE A 1 72 ? 3.337 4.526 -12.282 1.00 90.19 72 ILE A CA 1
ATOM 557 C C . ILE A 1 72 ? 4.864 4.494 -12.361 1.00 90.19 72 ILE A C 1
ATOM 559 O O . ILE A 1 72 ? 5.444 4.917 -13.358 1.00 90.19 72 ILE A O 1
ATOM 563 N N . ARG A 1 73 ? 5.525 3.918 -11.350 1.00 87.62 73 ARG A N 1
ATOM 564 C CA . ARG A 1 73 ? 6.990 3.853 -11.326 1.00 87.62 73 ARG A CA 1
ATOM 565 C C . ARG A 1 73 ? 7.560 2.957 -12.408 1.00 87.62 73 ARG A C 1
ATOM 567 O O . ARG A 1 73 ? 8.620 3.270 -12.943 1.00 87.62 73 ARG A O 1
ATOM 574 N N . PHE A 1 74 ? 6.874 1.879 -12.751 1.00 89.12 74 PHE A N 1
ATOM 575 C CA . PHE A 1 74 ? 7.278 1.007 -13.840 1.00 89.12 74 PHE A CA 1
ATOM 576 C C . PHE A 1 74 ? 7.260 1.751 -15.175 1.00 89.12 74 PHE A C 1
ATOM 578 O O . PHE A 1 74 ? 8.253 1.720 -15.897 1.00 89.12 74 PHE A O 1
ATOM 585 N N . LEU A 1 75 ? 6.175 2.467 -15.471 1.00 88.56 75 LEU A N 1
ATOM 586 C CA . LEU A 1 75 ? 6.023 3.238 -16.704 1.00 88.56 75 LEU A CA 1
ATOM 587 C C . LEU A 1 75 ? 7.001 4.418 -16.774 1.00 88.56 75 LEU A C 1
ATOM 589 O O . LEU A 1 75 ? 7.590 4.645 -17.828 1.00 88.56 75 LEU A O 1
ATOM 593 N N . GLU A 1 76 ? 7.223 5.131 -15.665 1.00 85.69 76 GLU A N 1
ATOM 594 C CA . GLU A 1 76 ? 8.220 6.209 -15.582 1.00 85.69 76 GLU A CA 1
ATOM 595 C C . GLU A 1 76 ? 9.629 5.704 -15.917 1.00 85.69 76 GLU A C 1
ATOM 597 O O . GLU A 1 76 ? 10.275 6.220 -16.826 1.00 85.69 76 GLU A O 1
ATOM 602 N N . ASN A 1 77 ? 10.075 4.644 -15.234 1.00 81.06 77 ASN A N 1
ATOM 603 C CA . ASN A 1 77 ? 11.408 4.077 -15.441 1.00 81.06 77 ASN A CA 1
ATOM 604 C C . ASN A 1 77 ? 11.551 3.380 -16.807 1.00 81.06 77 ASN A C 1
ATOM 606 O O . ASN A 1 77 ? 12.669 3.225 -17.296 1.00 81.06 77 ASN A O 1
ATOM 610 N N . TYR A 1 78 ? 10.447 2.922 -17.408 1.00 79.75 78 TYR A N 1
ATOM 611 C CA . TYR A 1 78 ? 10.451 2.385 -18.769 1.00 79.75 78 TYR A CA 1
ATOM 612 C C . TYR A 1 78 ? 10.661 3.503 -19.796 1.00 79.75 78 TYR A C 1
ATOM 614 O O . TYR A 1 78 ? 11.495 3.350 -20.681 1.00 79.75 78 TYR A O 1
ATOM 622 N N . LYS A 1 79 ? 9.978 4.648 -19.635 1.00 71.19 79 LYS A N 1
ATOM 623 C CA . LYS A 1 79 ? 10.104 5.807 -20.534 1.00 71.19 79 LYS A CA 1
ATOM 624 C C . LYS A 1 79 ? 11.526 6.376 -20.561 1.00 71.19 79 LYS A C 1
ATOM 626 O O . LYS A 1 79 ? 12.037 6.697 -21.622 1.00 71.19 79 LYS A O 1
ATOM 631 N N . GLU A 1 80 ? 12.184 6.443 -19.407 1.00 63.28 80 GLU A N 1
ATOM 632 C CA . GLU A 1 80 ? 13.587 6.882 -19.287 1.00 63.28 80 GLU A CA 1
ATOM 633 C C . GLU A 1 80 ? 14.597 5.905 -19.920 1.00 63.28 80 GLU A C 1
ATOM 635 O O . GLU A 1 80 ? 15.766 6.235 -20.106 1.00 63.28 80 GLU A O 1
ATOM 640 N N . GLY A 1 81 ? 14.166 4.686 -20.259 1.00 59.31 81 GLY A N 1
ATOM 641 C CA . GLY A 1 81 ? 14.993 3.693 -20.935 1.00 59.31 81 GLY A CA 1
ATOM 642 C C . GLY A 1 81 ? 15.149 3.899 -22.446 1.00 59.31 81 GLY A C 1
ATOM 643 O O . GLY A 1 81 ? 16.041 3.254 -23.010 1.00 59.31 81 GLY A O 1
ATOM 644 N N . ASP A 1 82 ? 14.324 4.764 -23.054 1.00 55.00 82 ASP A N 1
ATOM 645 C CA . ASP A 1 82 ? 14.165 4.941 -24.508 1.00 55.00 82 ASP A CA 1
ATOM 646 C C . ASP A 1 82 ? 14.827 6.224 -25.075 1.00 55.00 82 ASP A C 1
ATOM 648 O O . ASP A 1 82 ? 14.798 6.428 -26.285 1.00 55.00 82 ASP A O 1
ATOM 652 N N . ASP A 1 83 ? 15.480 7.060 -24.255 1.00 43.44 83 ASP A N 1
ATOM 653 C CA . ASP A 1 83 ? 16.181 8.284 -24.707 1.00 43.44 83 ASP A CA 1
ATOM 654 C C . ASP A 1 83 ? 17.602 8.012 -25.272 1.00 43.44 83 ASP A C 1
ATOM 656 O O . ASP A 1 83 ? 18.593 8.603 -24.833 1.00 43.44 83 ASP A O 1
ATOM 660 N N . TYR A 1 84 ? 17.713 7.113 -26.259 1.00 41.06 84 TYR A N 1
ATOM 661 C CA . TYR A 1 84 ? 18.883 6.993 -27.150 1.00 41.06 84 TYR A CA 1
ATOM 662 C C . TYR A 1 84 ? 18.471 6.810 -28.610 1.00 41.06 84 TYR A C 1
ATOM 664 O O . TYR A 1 84 ? 17.815 5.787 -28.913 1.00 41.06 84 TYR A O 1
#

Radius of gyration: 19.83 Å; chains: 1; bounding box: 50×20×52 Å

Sequence (84 aa):
MKFETITTLRKSRVSNVLGKSVIAGFMGYMLFLGILFTTKLVAMIIQPEGTVVFEMADFVLPVIGFVLLFLIRFLENYKEGDDY

Secondary structure (DSSP, 8-state):
-HHHHHHHHHHHHHHHHHHHHHHHHHHHHHHHHHHHHHHHHHHHHH-TTS--PPPHHHHHTHHHHHHHHHHHHHHHHHHTT---